Protein AF-A0A803RBH6-F1 (afdb_monomer_lite)

Foldseek 3Di:
DPPPPLQDADALVLLQVLLCVLQVDNDDPLSVVLNVLSVQARHHSVNLNVLSHDPDPPDHSVNSSVSSSVVSVVRNVVVVVVVVVVVVVVVVVVPPPDDPDDDDDDDDDDDDDDDD

Structure (mmCIF, N/CA/C/O backbone):
data_AF-A0A803RBH6-F1
#
_entry.id   AF-A0A803RBH6-F1
#
loop_
_atom_site.group_PDB
_atom_site.id
_atom_site.type_symbol
_atom_site.label_atom_id
_atom_site.label_alt_id
_atom_site.label_comp_id
_atom_site.label_asym_id
_atom_site.label_entity_id
_atom_site.label_seq_id
_atom_site.pdbx_PDB_ins_code
_atom_site.Cartn_x
_atom_site.Cartn_y
_atom_site.Cartn_z
_atom_site.occupancy
_atom_site.B_iso_or_equiv
_atom_site.auth_seq_id
_atom_site.auth_comp_id
_atom_site.auth_asym_id
_atom_site.auth_atom_id
_atom_site.pdbx_PDB_model_num
ATOM 1 N N . MET A 1 1 ? -16.414 21.694 14.243 1.00 49.19 1 MET A N 1
ATOM 2 C CA . MET A 1 1 ? -16.885 20.953 13.052 1.00 49.19 1 MET A CA 1
ATOM 3 C C . MET A 1 1 ? -15.651 20.383 12.390 1.00 49.19 1 MET A C 1
ATOM 5 O O . MET A 1 1 ? -15.089 21.018 11.505 1.00 49.19 1 MET A O 1
ATOM 9 N N . ASP A 1 2 ? -15.202 19.228 12.861 1.00 46.25 2 ASP A N 1
ATOM 10 C CA . ASP A 1 2 ? -14.101 18.497 12.246 1.00 46.25 2 ASP A CA 1
ATOM 11 C C . ASP A 1 2 ? -14.646 17.801 11.006 1.00 46.25 2 ASP A C 1
ATOM 13 O O . ASP A 1 2 ? -15.373 16.806 11.075 1.00 46.25 2 ASP A O 1
ATOM 17 N N . LYS A 1 3 ? -14.381 18.413 9.850 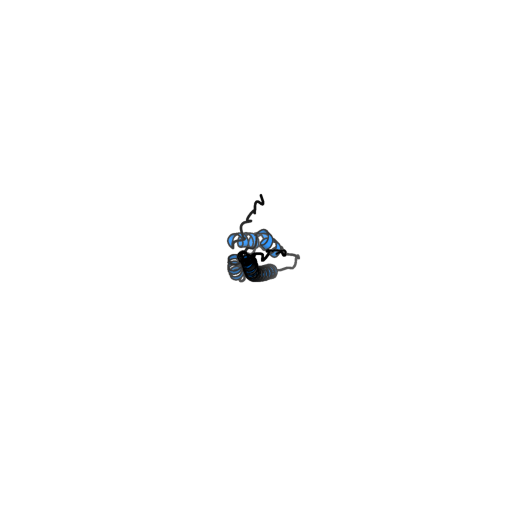1.00 51.50 3 LYS A N 1
ATOM 18 C CA . LYS A 1 3 ? -14.624 17.786 8.556 1.00 51.50 3 LYS A CA 1
ATOM 19 C C . LYS A 1 3 ? -13.577 16.690 8.417 1.00 51.50 3 LYS A C 1
ATOM 21 O O . LYS A 1 3 ? -12.473 16.958 7.959 1.00 51.50 3 LYS A O 1
ATOM 26 N N . HIS A 1 4 ? -13.916 15.488 8.865 1.00 58.09 4 HIS A N 1
ATOM 27 C CA . HIS A 1 4 ? -13.149 14.293 8.550 1.00 58.09 4 HIS A CA 1
ATOM 28 C C . HIS A 1 4 ? -13.188 14.148 7.026 1.00 58.09 4 HIS A C 1
ATOM 30 O O . HIS A 1 4 ? -14.209 13.773 6.453 1.00 58.09 4 HIS A O 1
ATOM 36 N N . ILE A 1 5 ? -12.123 14.583 6.355 1.00 52.91 5 ILE A N 1
ATOM 37 C CA . ILE A 1 5 ? -11.934 14.317 4.935 1.00 52.91 5 ILE A CA 1
ATOM 38 C C . ILE A 1 5 ? -11.462 12.869 4.882 1.00 52.91 5 ILE A C 1
ATOM 40 O O . ILE A 1 5 ? -10.291 12.593 5.130 1.00 52.91 5 ILE A O 1
ATOM 44 N N . GLU A 1 6 ? -12.383 11.943 4.618 1.00 52.16 6 GLU A N 1
ATOM 45 C CA . GLU A 1 6 ? -12.016 10.588 4.214 1.00 52.16 6 GLU A CA 1
ATOM 46 C C . GLU A 1 6 ? -11.289 10.695 2.872 1.00 52.16 6 GLU A C 1
ATOM 48 O O . GLU A 1 6 ? -11.895 10.876 1.812 1.00 52.16 6 GLU A O 1
ATOM 53 N N . LEU A 1 7 ? -9.957 10.661 2.922 1.00 59.62 7 LEU A N 1
ATOM 54 C CA . LEU A 1 7 ? -9.149 10.447 1.733 1.00 59.62 7 LEU A CA 1
ATOM 55 C C . LEU A 1 7 ? -9.496 9.060 1.196 1.00 59.62 7 LEU A C 1
ATOM 57 O O . LEU A 1 7 ? -9.454 8.076 1.931 1.00 59.62 7 LEU A O 1
ATOM 61 N N . SER A 1 8 ? -9.866 8.990 -0.081 1.00 71.12 8 SER A N 1
ATOM 62 C CA . SER A 1 8 ? -10.197 7.724 -0.728 1.00 71.12 8 SER A CA 1
ATOM 63 C C . SER A 1 8 ? -9.021 6.755 -0.607 1.00 71.12 8 SER A C 1
ATOM 65 O O . SER A 1 8 ? -7.889 7.102 -0.950 1.00 71.12 8 SER A O 1
ATOM 67 N N . TYR A 1 9 ? -9.296 5.546 -0.120 1.00 81.75 9 TYR A N 1
ATOM 68 C CA . TYR A 1 9 ? -8.286 4.507 0.046 1.00 81.75 9 TYR A CA 1
ATOM 69 C C . TYR A 1 9 ? -7.667 4.094 -1.291 1.00 81.75 9 TYR A C 1
ATOM 71 O O . TYR A 1 9 ? -8.301 4.154 -2.351 1.00 81.75 9 TYR A O 1
ATOM 79 N N . CYS A 1 10 ? -6.404 3.676 -1.243 1.00 85.12 10 CYS A N 1
ATOM 80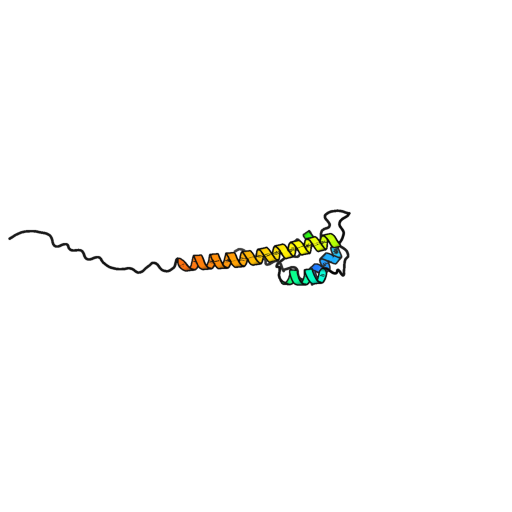 C CA . CYS A 1 10 ? -5.672 3.224 -2.412 1.00 85.12 10 CYS A CA 1
ATOM 81 C C . CYS A 1 10 ? -6.199 1.858 -2.862 1.00 85.12 10 CYS A C 1
ATOM 83 O O . CYS A 1 10 ? -5.879 0.823 -2.288 1.00 85.12 10 CYS A O 1
ATOM 85 N N . GLY A 1 11 ? -7.020 1.854 -3.910 1.00 86.56 11 GLY A N 1
ATOM 86 C CA . GLY A 1 11 ? -7.424 0.622 -4.579 1.00 86.56 11 GLY A CA 1
ATOM 87 C C . GLY A 1 11 ? -6.344 0.096 -5.528 1.00 86.56 11 GLY A C 1
ATOM 88 O O . GLY A 1 11 ? -5.451 0.828 -5.961 1.00 86.56 11 GLY A O 1
ATOM 89 N N . PHE A 1 12 ? -6.484 -1.159 -5.958 1.00 89.62 12 PHE A N 1
ATOM 90 C CA . PHE A 1 12 ? -5.550 -1.793 -6.897 1.00 89.62 12 PHE A CA 1
ATOM 91 C C . PHE A 1 12 ? -5.366 -1.016 -8.213 1.00 89.62 12 PHE A C 1
ATOM 93 O O . PHE A 1 12 ? -4.269 -0.966 -8.767 1.00 89.62 12 PHE A O 1
ATOM 100 N N . GLY A 1 13 ? -6.424 -0.359 -8.701 1.00 88.81 13 GLY A N 1
ATOM 101 C CA . GLY A 1 13 ? -6.345 0.503 -9.882 1.00 88.81 13 GLY A CA 1
ATOM 102 C C . GLY A 1 13 ? -5.416 1.706 -9.685 1.00 88.81 13 GLY A C 1
ATOM 103 O O . GLY A 1 13 ? -4.625 2.008 -10.575 1.00 88.81 13 GLY A O 1
ATOM 104 N N . ALA A 1 14 ? -5.464 2.348 -8.514 1.00 89.94 14 ALA A N 1
ATOM 105 C CA . ALA A 1 14 ? -4.572 3.457 -8.178 1.00 89.94 14 ALA A CA 1
ATOM 106 C C . ALA A 1 14 ? -3.129 2.962 -8.017 1.00 89.94 14 ALA A C 1
ATOM 108 O O . ALA A 1 14 ? -2.218 3.533 -8.610 1.00 89.94 14 ALA A O 1
ATOM 109 N N . PHE A 1 15 ? -2.934 1.841 -7.317 1.00 91.19 15 PHE A N 1
ATOM 110 C CA . PHE A 1 15 ? -1.627 1.199 -7.186 1.00 91.19 15 PHE A CA 1
ATOM 111 C C . PHE A 1 15 ? -0.983 0.886 -8.545 1.00 91.19 15 PHE A C 1
ATOM 113 O O . PHE A 1 15 ? 0.180 1.215 -8.741 1.00 91.19 15 PHE A O 1
ATOM 120 N N . LYS A 1 16 ? -1.722 0.325 -9.513 1.00 91.19 16 LYS A N 1
ATOM 121 C CA . LYS A 1 16 ? -1.188 0.056 -10.863 1.00 91.19 16 LYS A CA 1
ATOM 122 C C . LYS A 1 16 ? -0.666 1.311 -11.554 1.00 91.19 16 LYS A C 1
ATOM 124 O O . LYS A 1 16 ? 0.378 1.271 -12.198 1.00 91.19 16 LYS A O 1
ATOM 129 N N . VAL A 1 17 ? -1.398 2.417 -11.428 1.00 91.88 17 VAL A N 1
ATOM 130 C CA . VAL A 1 17 ? -0.976 3.706 -11.987 1.00 91.88 17 VAL A CA 1
ATOM 131 C C . VAL A 1 17 ? 0.300 4.182 -11.296 1.00 91.88 17 VAL A C 1
ATOM 133 O O . VAL A 1 17 ? 1.213 4.633 -11.979 1.00 91.88 17 VAL A O 1
ATOM 136 N N . LEU A 1 18 ? 0.404 4.047 -9.974 1.00 90.69 18 LEU A N 1
ATOM 137 C CA . LEU A 1 18 ? 1.611 4.412 -9.229 1.00 90.69 18 LEU A CA 1
ATOM 138 C C . LEU A 1 18 ? 2.800 3.516 -9.609 1.00 90.69 18 LEU A C 1
ATOM 140 O O . LEU A 1 18 ? 3.845 4.034 -9.979 1.00 90.69 18 LEU A O 1
ATOM 144 N N . ALA A 1 19 ? 2.636 2.194 -9.620 1.00 90.19 19 ALA A N 1
ATOM 145 C CA . ALA A 1 19 ? 3.689 1.250 -9.994 1.00 90.19 19 ALA A CA 1
ATOM 146 C C . ALA A 1 19 ? 4.253 1.538 -11.395 1.00 90.19 19 ALA A C 1
ATOM 148 O O . ALA A 1 19 ? 5.467 1.543 -11.583 1.00 90.19 19 ALA A O 1
ATOM 149 N N . LYS A 1 20 ? 3.382 1.872 -12.353 1.00 89.62 20 LYS A N 1
ATOM 150 C CA . LYS A 1 20 ? 3.807 2.298 -13.687 1.00 89.62 20 LYS A CA 1
ATOM 151 C C . LYS A 1 20 ? 4.511 3.660 -13.683 1.00 89.62 20 LYS A C 1
ATOM 153 O O . LYS A 1 20 ? 5.486 3.832 -14.393 1.00 89.62 20 LYS A O 1
ATOM 158 N N . ASN A 1 21 ? 4.042 4.634 -12.904 1.00 90.19 21 ASN A N 1
ATOM 159 C CA . ASN A 1 21 ? 4.660 5.967 -12.886 1.00 90.19 21 ASN A CA 1
ATOM 160 C C . ASN A 1 21 ? 6.021 6.002 -12.178 1.00 90.19 21 ASN A C 1
ATOM 162 O O . ASN A 1 21 ? 6.891 6.752 -12.605 1.00 90.19 21 ASN A O 1
ATOM 166 N N . TYR A 1 22 ? 6.194 5.236 -11.097 1.00 87.69 22 TYR A N 1
ATOM 167 C CA . TYR A 1 22 ? 7.413 5.269 -10.282 1.00 87.69 22 TYR A CA 1
ATOM 168 C C . TYR A 1 22 ? 8.445 4.224 -10.705 1.00 87.69 22 TYR A C 1
ATOM 170 O O . TYR A 1 22 ? 9.635 4.515 -10.685 1.00 87.69 22 TYR A O 1
ATOM 178 N N . LEU A 1 23 ? 8.000 3.025 -11.089 1.00 85.31 23 LEU A N 1
ATOM 179 C CA . LEU A 1 23 ? 8.886 1.889 -11.361 1.00 85.31 23 LEU A CA 1
ATOM 180 C C . LEU A 1 23 ? 8.836 1.423 -12.822 1.00 85.31 23 LEU A C 1
ATOM 182 O O . LEU A 1 23 ? 9.579 0.521 -13.187 1.00 85.31 23 LEU A O 1
ATOM 186 N N . ASP A 1 24 ? 7.947 1.990 -13.644 1.00 86.88 24 ASP A N 1
ATOM 187 C CA . ASP A 1 24 ? 7.669 1.539 -15.018 1.00 86.88 24 ASP A CA 1
ATOM 188 C C . ASP A 1 24 ? 7.326 0.035 -15.115 1.00 86.88 24 ASP A C 1
ATOM 190 O O . ASP A 1 24 ? 7.577 -0.638 -16.114 1.00 86.88 24 ASP A O 1
ATOM 194 N N . VAL A 1 25 ? 6.707 -0.510 -14.056 1.00 85.56 25 VAL A N 1
ATOM 195 C CA . VAL A 1 25 ? 6.290 -1.919 -13.974 1.00 85.56 25 VAL A CA 1
ATOM 196 C C . VAL A 1 25 ? 4.779 -2.048 -14.139 1.00 85.56 25 VAL A C 1
ATOM 198 O O . VAL A 1 25 ? 3.997 -1.534 -13.339 1.00 85.56 25 VAL A O 1
ATOM 201 N N . GLU A 1 26 ? 4.355 -2.819 -15.141 1.00 84.81 26 GLU A N 1
ATOM 202 C CA . GLU A 1 26 ? 2.935 -3.126 -15.379 1.00 84.81 26 GLU A CA 1
ATOM 203 C C . GLU A 1 26 ? 2.478 -4.451 -14.750 1.00 84.81 26 GLU A C 1
ATOM 205 O O . GLU A 1 26 ? 1.288 -4.639 -14.479 1.00 84.81 26 GLU A O 1
ATOM 210 N N . SER A 1 27 ? 3.408 -5.375 -14.498 1.00 84.94 27 SER A N 1
ATOM 211 C CA . SER A 1 27 ? 3.108 -6.694 -13.942 1.00 84.94 27 SER A CA 1
ATOM 212 C C . SER A 1 27 ? 4.239 -7.200 -13.060 1.00 84.94 27 SER A C 1
ATOM 214 O O . SER A 1 27 ? 5.386 -7.258 -13.497 1.00 84.94 27 SER A O 1
ATOM 216 N N . HIS A 1 28 ? 3.899 -7.639 -11.849 1.00 86.50 28 HIS A N 1
ATOM 217 C CA . HIS A 1 28 ? 4.840 -8.250 -10.919 1.00 86.50 28 HIS A CA 1
ATOM 218 C C . HIS A 1 28 ? 4.183 -9.406 -10.168 1.00 86.50 28 HIS A C 1
ATOM 220 O O . HIS A 1 28 ? 2.979 -9.382 -9.908 1.00 86.50 28 HIS A O 1
ATOM 226 N N . HIS A 1 29 ? 4.970 -10.395 -9.746 1.00 88.81 29 HIS A N 1
ATOM 227 C CA . HIS A 1 29 ? 4.460 -11.531 -8.971 1.00 88.81 29 HIS A CA 1
ATOM 228 C C . HIS A 1 29 ? 3.857 -11.105 -7.616 1.00 88.81 29 HIS A C 1
ATOM 230 O O . HIS A 1 29 ? 2.979 -11.779 -7.082 1.00 88.81 29 HIS A O 1
ATOM 236 N N . LEU A 1 30 ? 4.279 -9.950 -7.086 1.00 89.94 30 LEU A N 1
ATOM 237 C CA . LEU A 1 30 ? 3.767 -9.378 -5.835 1.00 89.94 30 LEU A CA 1
ATOM 238 C C . LEU A 1 30 ? 2.453 -8.599 -5.995 1.00 89.94 30 LEU A C 1
ATOM 240 O O . LEU A 1 30 ? 1.808 -8.325 -4.986 1.00 89.94 30 LEU A O 1
ATOM 244 N N . PHE A 1 31 ? 2.003 -8.286 -7.218 1.00 90.69 31 PHE A N 1
ATOM 245 C CA . PHE A 1 31 ? 0.780 -7.494 -7.427 1.00 90.69 31 PHE A CA 1
ATOM 246 C C . PHE A 1 31 ? -0.452 -8.170 -6.830 1.00 90.69 31 PHE A C 1
ATOM 248 O O . PHE A 1 31 ? -1.246 -7.498 -6.185 1.00 90.69 31 PHE A O 1
ATOM 255 N N . SER A 1 32 ? -0.589 -9.490 -6.982 1.00 90.25 32 SER A N 1
ATOM 256 C CA . SER A 1 32 ? -1.712 -10.230 -6.393 1.00 90.25 32 SER A CA 1
ATOM 257 C C . SER A 1 32 ? -1.694 -10.189 -4.864 1.00 90.25 32 SER A C 1
ATOM 259 O O . SER A 1 32 ? -2.746 -10.118 -4.232 1.00 90.25 32 SER A O 1
ATOM 261 N N . LYS A 1 33 ? -0.502 -10.199 -4.251 1.00 91.62 33 LYS A N 1
ATOM 262 C CA . LYS A 1 33 ? -0.369 -10.074 -2.795 1.00 91.62 33 LYS A CA 1
ATOM 263 C C . LYS A 1 33 ? -0.744 -8.662 -2.336 1.00 91.62 33 LYS A C 1
ATOM 265 O O . LYS A 1 33 ? -1.483 -8.519 -1.368 1.00 91.62 33 LYS A O 1
ATOM 270 N N . ILE A 1 34 ? -0.272 -7.642 -3.051 1.00 90.81 34 ILE A N 1
ATOM 271 C CA . ILE A 1 34 ? -0.570 -6.232 -2.776 1.00 90.81 34 ILE A CA 1
ATOM 272 C C . ILE A 1 34 ? -2.064 -5.946 -2.956 1.00 90.81 34 ILE A C 1
ATOM 274 O O . ILE A 1 34 ? -2.647 -5.284 -2.111 1.00 90.81 34 ILE A O 1
ATOM 278 N N . GLU A 1 35 ? -2.705 -6.484 -3.994 1.00 90.25 35 GLU A N 1
ATOM 279 C CA . GLU A 1 35 ? -4.150 -6.360 -4.222 1.00 90.25 35 GLU A CA 1
ATOM 280 C C . GLU A 1 35 ? -4.962 -6.909 -3.043 1.00 90.25 35 GLU A C 1
ATOM 282 O O . GLU A 1 35 ? -5.849 -6.225 -2.535 1.00 90.25 35 GLU A O 1
ATOM 287 N N . CYS A 1 36 ? -4.624 -8.113 -2.569 1.00 89.81 36 CYS A N 1
ATOM 288 C CA . CYS A 1 36 ? -5.284 -8.717 -1.413 1.00 89.81 36 CYS A CA 1
ATOM 289 C C . CYS A 1 36 ? -5.084 -7.874 -0.147 1.00 89.81 36 CYS A C 1
ATOM 291 O O . CYS A 1 36 ? -6.030 -7.641 0.599 1.00 89.81 36 CYS A O 1
ATOM 293 N N . LEU A 1 37 ? -3.861 -7.388 0.084 1.00 90.00 37 LEU A N 1
ATOM 294 C CA . LEU A 1 37 ? -3.541 -6.582 1.258 1.00 90.00 37 LEU A CA 1
ATOM 295 C C . LEU A 1 37 ? -4.223 -5.207 1.220 1.00 90.00 37 LEU A C 1
ATOM 297 O O . LEU A 1 37 ? -4.842 -4.825 2.207 1.00 90.00 37 LEU A O 1
ATOM 301 N N . LEU A 1 38 ? -4.189 -4.503 0.085 1.00 87.69 38 LEU A N 1
ATOM 302 C CA . LEU A 1 38 ? -4.875 -3.220 -0.111 1.00 87.69 38 LEU A CA 1
ATOM 303 C C . LEU A 1 38 ? -6.395 -3.337 0.050 1.00 87.69 38 LEU A C 1
ATOM 305 O O . LEU A 1 38 ? -7.032 -2.373 0.454 1.00 87.69 38 LEU A O 1
ATOM 309 N N . GLY A 1 39 ? -6.981 -4.504 -0.234 1.00 82.81 39 GLY A N 1
ATOM 310 C CA . GLY A 1 39 ? -8.399 -4.761 0.027 1.00 82.81 39 GLY A CA 1
ATOM 311 C C . GLY A 1 39 ? -8.754 -4.843 1.516 1.00 82.81 39 GLY A C 1
ATOM 312 O O . GLY A 1 39 ? -9.901 -4.610 1.886 1.00 82.81 39 GLY A O 1
ATOM 313 N N . GLU A 1 40 ? -7.784 -5.160 2.373 1.00 83.31 40 GLU A N 1
ATOM 314 C CA . GLU A 1 40 ? -7.976 -5.320 3.820 1.00 83.31 40 GLU A CA 1
ATOM 315 C C . GLU A 1 40 ? -7.426 -4.134 4.630 1.00 83.31 40 GLU A C 1
ATOM 317 O O . GLU A 1 40 ? -7.781 -3.943 5.796 1.00 83.31 40 GLU A O 1
ATOM 322 N N . THR A 1 41 ? -6.550 -3.327 4.031 1.00 81.88 41 THR A N 1
ATOM 323 C CA . THR A 1 41 ? -5.901 -2.183 4.677 1.00 81.88 41 THR A CA 1
ATOM 324 C C . THR A 1 41 ? -6.390 -0.860 4.115 1.00 81.88 41 THR A C 1
ATOM 326 O O . THR A 1 41 ? -6.521 -0.685 2.911 1.00 81.88 41 THR A O 1
ATOM 329 N N . GLU A 1 42 ? -6.550 0.125 4.990 1.00 81.56 42 GLU A N 1
ATOM 330 C CA . GLU A 1 42 ? -6.920 1.490 4.613 1.00 81.56 42 GLU A CA 1
ATOM 331 C C . GLU A 1 42 ? -5.665 2.347 4.421 1.00 81.56 42 GLU A C 1
ATOM 333 O O . GLU A 1 42 ? -5.348 3.200 5.244 1.00 81.56 42 GLU A O 1
ATOM 338 N N . MET A 1 43 ? -4.910 2.081 3.355 1.00 83.81 43 MET A N 1
ATOM 339 C CA . MET A 1 43 ? -3.703 2.844 3.025 1.00 83.81 43 MET A CA 1
ATOM 340 C C . MET A 1 43 ? -4.032 3.940 2.007 1.00 83.81 43 MET A C 1
ATOM 342 O O . MET A 1 43 ? -4.798 3.697 1.070 1.00 83.81 43 MET A O 1
ATOM 346 N N . THR A 1 44 ? -3.486 5.150 2.163 1.00 88.12 44 THR A N 1
ATOM 347 C CA . THR A 1 44 ? -3.757 6.230 1.203 1.00 88.12 44 THR A CA 1
ATOM 348 C C . THR A 1 44 ? -2.868 6.103 -0.037 1.00 88.12 44 THR A C 1
ATOM 350 O O . THR A 1 44 ? -1.784 5.521 0.027 1.00 88.12 44 THR A O 1
ATOM 353 N N . PRO A 1 45 ? -3.281 6.652 -1.194 1.00 87.38 45 PRO A N 1
ATOM 354 C CA . PRO A 1 45 ? -2.431 6.671 -2.382 1.00 87.38 45 PRO A CA 1
ATOM 355 C C . PRO A 1 45 ? -1.078 7.358 -2.154 1.00 87.38 45 PRO A C 1
ATOM 357 O O . PRO A 1 45 ? -0.106 6.984 -2.800 1.00 87.38 45 PRO A O 1
ATOM 360 N N . ALA A 1 46 ? -1.008 8.331 -1.236 1.00 87.88 46 ALA A N 1
ATOM 361 C CA . ALA A 1 46 ? 0.233 9.010 -0.877 1.00 87.88 46 ALA A CA 1
ATOM 362 C C . ALA A 1 46 ? 1.180 8.085 -0.101 1.00 87.88 46 ALA A C 1
ATOM 364 O O . ALA A 1 46 ? 2.346 7.986 -0.468 1.00 87.88 46 ALA A O 1
ATOM 365 N N . ASP A 1 47 ? 0.667 7.347 0.889 1.00 87.12 47 ASP A N 1
ATOM 366 C CA . ASP A 1 47 ? 1.454 6.347 1.627 1.00 87.12 47 ASP A CA 1
ATOM 367 C C . ASP A 1 47 ? 1.983 5.255 0.684 1.00 87.12 47 ASP A C 1
ATOM 369 O O . ASP A 1 47 ? 3.146 4.860 0.752 1.00 87.12 47 ASP A O 1
ATOM 373 N N . VAL A 1 48 ? 1.142 4.773 -0.239 1.00 88.88 48 VAL A N 1
ATOM 374 C CA . VAL A 1 48 ? 1.559 3.774 -1.236 1.00 88.88 48 VAL A CA 1
ATOM 375 C C . VAL A 1 48 ? 2.630 4.344 -2.167 1.00 88.88 48 VAL A C 1
ATOM 377 O O . VAL A 1 48 ? 3.592 3.647 -2.476 1.00 88.88 48 VAL A O 1
ATOM 380 N N . ALA A 1 49 ? 2.486 5.599 -2.603 1.00 89.25 49 ALA A N 1
ATOM 381 C CA . ALA A 1 49 ? 3.479 6.267 -3.438 1.00 89.25 49 ALA A CA 1
ATOM 382 C C . ALA A 1 49 ? 4.817 6.444 -2.709 1.00 89.25 49 ALA A C 1
ATOM 384 O O . ALA A 1 49 ? 5.850 6.194 -3.314 1.00 89.25 49 ALA A O 1
ATOM 385 N N . GLU A 1 50 ? 4.808 6.808 -1.425 1.00 88.44 50 GLU A N 1
ATOM 386 C CA . GLU A 1 50 ? 6.023 6.937 -0.607 1.00 88.44 50 GLU A CA 1
ATOM 387 C C . GLU A 1 50 ? 6.796 5.614 -0.527 1.00 88.44 50 GLU A C 1
ATOM 389 O O . GLU A 1 50 ? 8.008 5.597 -0.701 1.00 88.44 50 GLU A O 1
ATOM 394 N N . ASN A 1 51 ? 6.097 4.485 -0.374 1.00 87.62 51 ASN A N 1
ATOM 395 C CA . ASN A 1 51 ? 6.727 3.157 -0.369 1.00 87.62 51 ASN A CA 1
ATOM 396 C C . ASN A 1 51 ? 7.242 2.715 -1.752 1.00 87.62 51 ASN A C 1
ATOM 398 O O . ASN A 1 51 ? 8.083 1.823 -1.837 1.00 87.62 51 ASN A O 1
ATOM 402 N N . LEU A 1 52 ? 6.710 3.300 -2.830 1.00 84.88 52 LEU A N 1
ATOM 403 C CA . LEU A 1 52 ? 7.131 3.050 -4.212 1.00 84.88 52 LEU A CA 1
ATOM 404 C C . LEU A 1 52 ? 8.201 4.036 -4.697 1.00 84.88 52 LEU A C 1
ATOM 406 O O . LEU A 1 52 ? 8.754 3.832 -5.777 1.00 84.88 52 LEU A O 1
ATOM 410 N N . MET A 1 53 ? 8.470 5.108 -3.948 1.00 83.56 53 MET A N 1
ATOM 411 C CA . MET A 1 53 ? 9.558 6.021 -4.259 1.00 83.56 53 MET A 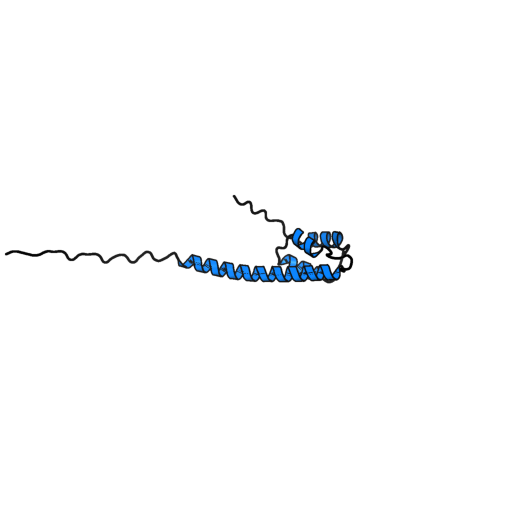CA 1
ATOM 412 C C . MET A 1 53 ? 10.879 5.309 -4.000 1.00 83.56 53 MET A C 1
ATOM 414 O O . MET A 1 53 ? 11.174 4.880 -2.888 1.00 83.56 53 MET A O 1
ATOM 418 N N . VAL A 1 54 ? 11.668 5.203 -5.061 1.00 68.00 54 VAL A N 1
ATOM 419 C CA . VAL A 1 54 ? 13.011 4.642 -5.019 1.00 68.00 54 VAL A CA 1
ATOM 420 C C . VAL A 1 54 ? 13.877 5.549 -4.131 1.00 68.00 54 VAL A C 1
ATOM 422 O O . VAL A 1 54 ? 14.061 6.727 -4.444 1.00 68.00 54 VAL A O 1
ATOM 425 N N . ASN A 1 55 ? 14.382 5.039 -3.007 1.00 64.31 55 ASN A N 1
ATOM 426 C CA . ASN A 1 55 ? 15.213 5.794 -2.062 1.00 64.31 55 ASN A CA 1
ATOM 427 C C . ASN A 1 55 ? 16.671 5.899 -2.527 1.00 64.31 55 ASN A C 1
ATOM 429 O O . ASN A 1 55 ? 17.454 6.640 -1.929 1.00 64.31 55 ASN A O 1
ATOM 433 N N . SER A 1 56 ? 17.079 5.157 -3.558 1.00 61.00 56 SER A N 1
ATOM 434 C CA . SER A 1 56 ? 18.439 5.188 -4.105 1.00 61.00 56 SER A CA 1
ATOM 435 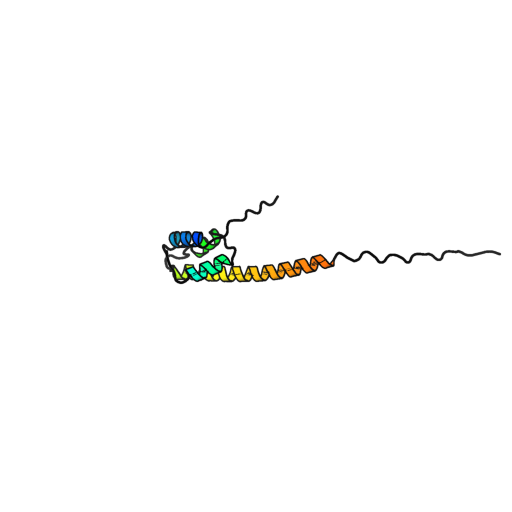C C . SER A 1 56 ? 18.473 4.792 -5.578 1.00 61.00 56 SER A C 1
ATOM 437 O O . SER A 1 56 ? 17.693 3.965 -6.019 1.00 61.00 56 SER A O 1
ATOM 439 N N . GLU A 1 57 ? 19.422 5.332 -6.346 1.00 61.50 57 GLU A N 1
ATOM 440 C CA . GLU A 1 57 ? 19.575 5.052 -7.789 1.00 61.50 57 GLU A CA 1
ATOM 441 C C . GLU A 1 57 ? 19.830 3.560 -8.115 1.00 61.50 57 GLU A C 1
ATOM 443 O O . GLU A 1 57 ? 19.780 3.172 -9.280 1.00 61.50 57 GLU A O 1
ATOM 448 N N . GLU A 1 58 ? 20.085 2.732 -7.095 1.00 62.41 58 GLU A N 1
ATOM 449 C CA . GLU A 1 58 ? 20.373 1.295 -7.190 1.00 62.41 58 GLU A CA 1
ATOM 450 C C . GLU A 1 58 ? 19.244 0.386 -6.665 1.00 62.41 58 GLU A C 1
ATOM 452 O O . GLU A 1 58 ? 19.370 -0.832 -6.764 1.00 62.41 58 GLU A O 1
ATOM 457 N N . GLU A 1 59 ? 18.160 0.927 -6.092 1.00 65.94 59 GLU A N 1
ATOM 458 C CA . GLU A 1 59 ? 17.054 0.091 -5.599 1.00 65.94 59 GLU A CA 1
ATOM 459 C C . GLU A 1 59 ? 16.213 -0.441 -6.769 1.00 65.94 59 GLU A C 1
ATOM 461 O O . GLU A 1 59 ? 15.630 0.312 -7.555 1.00 65.94 59 GLU A O 1
ATOM 466 N N . ASP A 1 60 ? 16.115 -1.767 -6.858 1.00 76.88 60 ASP A N 1
ATOM 467 C CA . ASP A 1 60 ? 15.304 -2.451 -7.860 1.00 76.88 60 ASP A CA 1
ATOM 468 C C . ASP A 1 60 ? 13.801 -2.319 -7.563 1.00 76.88 60 ASP A C 1
ATOM 470 O O . ASP A 1 60 ? 13.351 -2.245 -6.412 1.00 76.88 60 ASP A O 1
ATOM 474 N N . SER A 1 61 ? 12.976 -2.414 -8.612 1.00 81.38 61 SER A N 1
ATOM 475 C CA . SER A 1 61 ? 11.511 -2.442 -8.478 1.00 81.38 61 SER A CA 1
ATOM 476 C C . SER A 1 61 ? 11.020 -3.554 -7.538 1.00 81.38 61 SER A C 1
ATOM 478 O O . SER A 1 61 ? 9.984 -3.408 -6.889 1.00 81.38 61 SER A O 1
ATOM 480 N N . ASP A 1 62 ? 11.772 -4.652 -7.434 1.00 84.69 62 ASP A N 1
ATOM 481 C CA . ASP A 1 62 ? 11.523 -5.750 -6.498 1.00 84.69 62 ASP A CA 1
ATOM 482 C C . ASP A 1 62 ? 11.632 -5.315 -5.025 1.00 84.69 62 ASP A C 1
ATOM 484 O O . ASP A 1 62 ? 10.824 -5.749 -4.200 1.00 84.69 62 ASP A O 1
ATOM 488 N N . GLU A 1 63 ? 12.602 -4.465 -4.671 1.00 86.19 63 GLU A N 1
ATOM 489 C CA . GLU A 1 63 ? 12.778 -3.975 -3.296 1.00 86.19 63 GLU A CA 1
ATOM 490 C C . GLU A 1 63 ? 11.661 -3.011 -2.901 1.00 86.19 63 GLU A C 1
ATOM 492 O O . GLU A 1 63 ? 11.042 -3.200 -1.851 1.00 86.19 63 GLU A O 1
ATOM 497 N N . CYS A 1 64 ? 11.290 -2.085 -3.789 1.00 87.12 64 CYS A N 1
ATOM 498 C CA . CYS A 1 64 ? 10.144 -1.193 -3.577 1.00 87.12 64 CYS A CA 1
ATOM 499 C C . CYS A 1 64 ? 8.843 -1.987 -3.342 1.00 87.12 64 CYS A C 1
ATOM 501 O O . CYS A 1 64 ? 8.062 -1.698 -2.432 1.00 87.12 64 CYS A O 1
ATOM 503 N N . MET A 1 65 ? 8.622 -3.054 -4.117 1.00 88.81 65 MET A N 1
ATOM 504 C CA . MET A 1 65 ? 7.448 -3.919 -3.961 1.00 88.81 65 MET A CA 1
ATOM 505 C C . MET A 1 65 ? 7.461 -4.697 -2.639 1.00 88.81 65 MET A C 1
ATOM 507 O O . MET A 1 65 ? 6.410 -4.863 -2.016 1.00 88.81 65 MET A O 1
ATOM 511 N N . LYS A 1 66 ? 8.628 -5.173 -2.188 1.00 89.56 66 LYS A N 1
ATOM 512 C CA . LYS A 1 66 ? 8.772 -5.842 -0.883 1.00 89.56 66 LYS A CA 1
ATOM 513 C C . LYS A 1 66 ? 8.512 -4.879 0.273 1.00 89.56 66 LYS A C 1
ATOM 515 O O . LYS A 1 66 ? 7.777 -5.247 1.189 1.00 89.56 66 LYS A O 1
ATOM 520 N N . ASN A 1 67 ? 9.042 -3.659 0.195 1.00 88.94 67 ASN A N 1
ATOM 521 C CA . ASN A 1 67 ? 8.818 -2.611 1.194 1.00 88.94 67 ASN A CA 1
ATOM 522 C C . ASN A 1 67 ? 7.326 -2.293 1.331 1.00 88.94 67 ASN A C 1
ATOM 524 O O . ASN A 1 67 ? 6.788 -2.329 2.439 1.00 88.94 67 ASN A O 1
ATOM 528 N N . LEU A 1 68 ? 6.625 -2.115 0.206 1.00 90.50 68 LEU A N 1
ATOM 529 C CA . LEU A 1 68 ? 5.178 -1.898 0.211 1.00 90.50 68 LEU A CA 1
ATOM 530 C C . LEU A 1 68 ? 4.413 -3.069 0.853 1.00 90.50 68 LEU A C 1
ATOM 532 O O . LEU A 1 68 ? 3.505 -2.849 1.653 1.00 90.50 68 LEU A O 1
ATOM 536 N N . VAL A 1 69 ? 4.777 -4.318 0.546 1.00 91.69 69 VAL A N 1
ATOM 537 C CA . VAL A 1 69 ? 4.148 -5.500 1.164 1.00 91.69 69 VAL A CA 1
ATOM 538 C C . VAL A 1 69 ? 4.353 -5.514 2.680 1.00 91.69 69 VAL A C 1
ATOM 540 O O . VAL A 1 69 ? 3.406 -5.792 3.416 1.00 91.69 69 VAL A O 1
ATOM 543 N N . GLU A 1 70 ? 5.556 -5.201 3.162 1.00 90.62 70 GLU A N 1
ATOM 544 C CA . GLU A 1 70 ? 5.838 -5.149 4.598 1.00 90.62 70 GLU A CA 1
ATOM 545 C C . GLU A 1 70 ? 5.036 -4.037 5.293 1.00 90.62 70 GLU A C 1
ATOM 547 O O . GLU A 1 70 ? 4.465 -4.258 6.367 1.00 90.62 70 GLU A O 1
ATOM 552 N N . ALA A 1 71 ? 4.942 -2.860 4.670 1.00 89.69 71 ALA A N 1
ATOM 553 C CA . ALA A 1 71 ? 4.159 -1.742 5.183 1.00 89.69 71 ALA A CA 1
ATOM 554 C C . ALA A 1 71 ? 2.664 -2.092 5.283 1.00 89.69 71 ALA A C 1
ATOM 556 O O . ALA A 1 71 ? 2.031 -1.835 6.310 1.00 89.69 71 ALA A O 1
ATOM 557 N N . LEU A 1 72 ? 2.117 -2.767 4.270 1.00 90.19 72 LEU A N 1
ATOM 558 C CA . LEU A 1 72 ? 0.733 -3.242 4.269 1.00 90.19 72 LEU A CA 1
ATOM 559 C C . LEU A 1 72 ? 0.482 -4.312 5.345 1.00 90.19 72 LEU A C 1
ATOM 561 O O . LEU A 1 72 ? -0.514 -4.253 6.068 1.00 90.19 72 LEU A O 1
ATOM 565 N N . GLU A 1 73 ? 1.393 -5.273 5.521 1.00 89.69 73 GLU A N 1
ATOM 566 C CA . GLU A 1 73 ? 1.275 -6.276 6.589 1.00 89.69 73 GLU A CA 1
ATOM 567 C C . GLU A 1 73 ? 1.326 -5.643 7.989 1.00 89.69 73 GLU A C 1
ATOM 569 O O . GLU A 1 73 ? 0.608 -6.078 8.898 1.00 89.69 73 GLU A O 1
ATOM 574 N N . LYS A 1 74 ? 2.144 -4.599 8.174 1.00 87.06 74 LYS A N 1
ATOM 575 C CA . LYS A 1 74 ? 2.186 -3.807 9.412 1.00 87.06 74 LYS A CA 1
ATOM 576 C C . LYS A 1 74 ? 0.874 -3.055 9.634 1.00 87.06 74 LYS A C 1
ATOM 578 O O . LYS A 1 74 ? 0.306 -3.171 10.720 1.00 87.06 74 LYS A O 1
ATOM 583 N N . ALA A 1 75 ? 0.357 -2.366 8.616 1.00 84.25 75 ALA A N 1
ATOM 584 C CA . ALA A 1 75 ? -0.910 -1.637 8.692 1.00 84.25 75 ALA A CA 1
ATOM 585 C C . ALA A 1 75 ? -2.080 -2.561 9.073 1.00 84.25 75 ALA A C 1
ATOM 587 O O . ALA A 1 75 ? -2.867 -2.239 9.965 1.00 84.25 75 ALA A O 1
ATOM 588 N N . LYS A 1 76 ? -2.140 -3.763 8.485 1.00 84.00 76 LYS A N 1
ATOM 589 C CA . LYS A 1 76 ? -3.139 -4.785 8.832 1.00 84.00 76 LYS A CA 1
ATOM 590 C C . LYS A 1 76 ? -3.069 -5.197 10.308 1.00 84.00 76 LYS A C 1
ATOM 592 O O . LYS A 1 76 ? -4.099 -5.323 10.967 1.00 84.00 76 LYS A O 1
ATOM 597 N N . LYS A 1 77 ? -1.863 -5.404 10.849 1.00 80.31 77 LYS A N 1
ATOM 598 C CA . LYS A 1 77 ? -1.674 -5.788 12.262 1.00 80.31 77 LYS A CA 1
ATOM 599 C C . LYS A 1 77 ? -2.053 -4.674 13.235 1.00 80.31 77 LYS A C 1
ATOM 601 O O . LYS A 1 77 ? -2.537 -4.984 14.319 1.00 80.31 77 LYS A O 1
ATOM 606 N N . ILE A 1 78 ? -1.809 -3.414 12.877 1.00 76.00 78 ILE A N 1
ATOM 607 C CA . ILE A 1 78 ? -2.163 -2.262 13.719 1.00 76.00 78 ILE A CA 1
ATOM 608 C C . ILE A 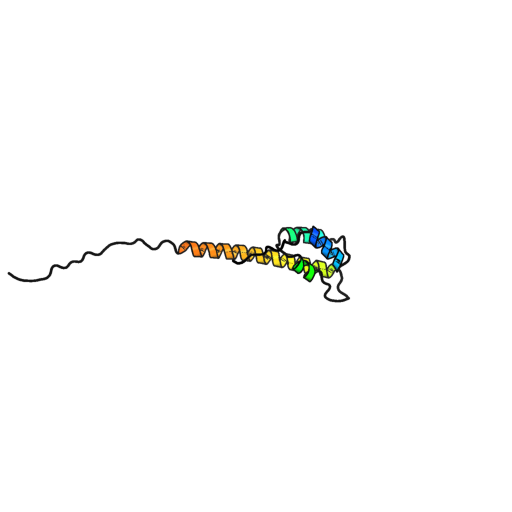1 78 ? -3.683 -2.161 13.842 1.00 76.00 78 ILE A C 1
ATOM 610 O O . ILE A 1 78 ? -4.191 -2.147 14.958 1.00 76.00 78 ILE A O 1
ATOM 614 N N . LYS A 1 79 ? -4.405 -2.240 12.719 1.00 71.06 79 LYS A N 1
ATOM 615 C CA . LYS A 1 79 ? -5.873 -2.232 12.713 1.00 71.06 79 LYS A CA 1
ATOM 616 C C . LYS A 1 79 ? -6.496 -3.315 13.586 1.00 71.06 79 LYS A C 1
ATOM 618 O O . LYS A 1 79 ? -7.395 -3.028 14.366 1.00 71.06 79 LYS A O 1
ATOM 623 N N . ALA A 1 80 ? -5.988 -4.545 13.490 1.00 68.25 80 ALA A N 1
ATOM 624 C CA . ALA A 1 80 ? -6.489 -5.651 14.304 1.00 68.25 80 ALA A CA 1
ATOM 625 C C . ALA A 1 80 ? -6.317 -5.397 15.814 1.00 68.25 80 ALA A C 1
ATOM 627 O O . ALA A 1 80 ? -7.170 -5.792 16.602 1.00 68.25 80 ALA A O 1
ATOM 628 N N . LYS A 1 81 ? -5.234 -4.719 16.218 1.00 66.50 81 LYS A N 1
ATOM 629 C CA . LYS A 1 81 ? -4.997 -4.353 17.621 1.00 66.50 81 LYS A CA 1
ATOM 630 C C . LYS A 1 81 ? -5.845 -3.164 18.071 1.00 66.50 81 LYS A C 1
ATOM 632 O O . LYS A 1 81 ? -6.368 -3.193 19.179 1.00 66.50 81 LYS A O 1
ATOM 637 N N . GLU A 1 82 ? -6.004 -2.145 17.226 1.00 64.62 82 GLU A N 1
ATOM 638 C CA . GLU A 1 82 ? -6.838 -0.977 17.540 1.00 64.62 82 GLU A CA 1
ATOM 639 C C . GLU A 1 82 ? -8.322 -1.335 17.678 1.00 64.62 82 GLU A C 1
ATOM 641 O O . GLU A 1 82 ? -9.008 -0.767 18.528 1.00 64.62 82 GLU A O 1
ATOM 646 N N . GLU A 1 83 ? -8.840 -2.277 16.882 1.00 61.19 83 GLU A N 1
ATOM 647 C CA . GLU A 1 83 ? -10.224 -2.744 17.032 1.00 61.19 83 GLU A CA 1
ATOM 648 C C . GLU A 1 83 ? -10.449 -3.490 18.353 1.00 61.19 83 GLU A C 1
ATOM 650 O O . GLU A 1 83 ? -11.472 -3.275 19.008 1.00 61.19 83 GLU A O 1
ATOM 655 N N . GLU A 1 84 ? -9.490 -4.319 18.776 1.00 61.16 84 GLU A N 1
ATOM 656 C CA . GLU A 1 84 ? -9.546 -5.023 20.062 1.00 61.16 84 GLU A CA 1
ATOM 657 C C . GLU A 1 84 ? -9.516 -4.030 21.237 1.00 61.16 84 GLU A C 1
ATOM 659 O O . GLU A 1 84 ? -10.345 -4.112 22.147 1.00 61.16 84 GLU A O 1
ATOM 664 N N . GLU A 1 85 ? -8.629 -3.032 21.186 1.00 61.75 85 GLU A N 1
ATOM 665 C CA . GLU A 1 85 ? -8.514 -2.003 22.224 1.00 61.75 85 GLU A CA 1
ATOM 666 C C . GLU A 1 85 ? -9.763 -1.104 22.296 1.00 61.75 85 GLU A C 1
ATOM 668 O O . GLU A 1 85 ? -10.284 -0.858 23.388 1.00 61.75 85 GLU A O 1
ATOM 673 N N . LYS A 1 86 ? -10.334 -0.700 21.148 1.00 59.97 86 LYS A N 1
ATOM 674 C CA . LYS A 1 86 ? -11.592 0.071 21.105 1.00 59.97 86 LYS A CA 1
ATOM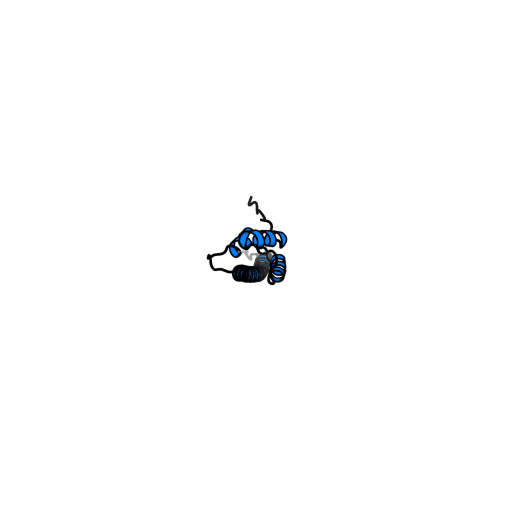 675 C C . LYS A 1 86 ? -12.794 -0.695 21.655 1.00 59.97 86 LYS A C 1
ATOM 677 O O . LYS A 1 86 ? -13.699 -0.065 22.210 1.00 59.97 86 LYS A O 1
ATOM 682 N N . LEU A 1 87 ? -12.857 -2.019 21.488 1.00 60.84 87 LEU A N 1
ATOM 683 C CA . LEU A 1 87 ? -13.926 -2.825 22.089 1.00 60.84 87 LEU A CA 1
ATOM 684 C C . LEU A 1 87 ? -13.803 -2.861 23.618 1.00 60.84 87 LEU A C 1
ATOM 686 O O . LEU A 1 87 ? -14.800 -2.667 24.314 1.00 60.84 87 LEU A O 1
ATOM 690 N N . LEU A 1 88 ? -12.584 -3.037 24.131 1.00 59.59 88 LEU A N 1
ATOM 691 C CA . LEU A 1 88 ? -12.291 -3.049 25.567 1.00 59.59 88 LEU A CA 1
ATOM 692 C C . LEU A 1 88 ? -12.569 -1.699 26.246 1.00 59.59 88 LEU A C 1
ATOM 694 O O . LEU A 1 88 ? -13.003 -1.668 27.400 1.00 59.59 88 LEU A O 1
ATOM 698 N N . GLU A 1 89 ? -12.344 -0.581 25.556 1.00 59.28 89 GLU A N 1
ATOM 699 C CA . GLU A 1 89 ? -12.620 0.754 26.097 1.00 59.28 89 GLU A CA 1
ATOM 700 C C . GLU A 1 89 ? -14.127 1.063 26.140 1.00 59.28 89 GLU A C 1
ATOM 702 O O . GLU A 1 89 ? -14.633 1.534 27.162 1.00 59.28 89 GLU A O 1
ATOM 707 N N . LYS A 1 90 ? -14.883 0.674 25.101 1.00 56.47 90 LYS A N 1
ATOM 708 C CA . LYS A 1 90 ? -16.355 0.788 25.092 1.00 56.47 90 LYS A CA 1
ATOM 709 C C . LYS A 1 90 ? -17.032 -0.050 26.179 1.00 56.47 90 LYS A C 1
ATOM 711 O O . LYS A 1 90 ? -18.058 0.369 26.714 1.00 56.47 90 LYS A O 1
ATOM 716 N N . GLU A 1 91 ? -16.479 -1.211 26.530 1.00 55.12 91 GLU A N 1
ATOM 717 C CA . GLU A 1 91 ? -17.020 -2.049 27.610 1.00 55.12 91 GLU A CA 1
ATOM 718 C C . GLU A 1 91 ? -16.799 -1.417 28.999 1.00 55.12 91 GLU A C 1
ATOM 720 O O . GLU A 1 91 ? -17.657 -1.527 29.878 1.00 55.12 91 GLU A O 1
ATOM 725 N N . LYS A 1 92 ? -15.701 -0.671 29.193 1.00 53.72 92 LYS A N 1
ATOM 726 C CA . LYS A 1 92 ? -15.417 0.035 30.455 1.00 53.72 92 LYS A CA 1
ATOM 727 C C . LYS A 1 92 ? -16.305 1.261 30.676 1.00 53.72 92 LYS A C 1
ATOM 729 O O . LYS A 1 92 ? -16.696 1.509 31.817 1.00 53.72 92 LYS A O 1
ATOM 734 N N . GLU A 1 93 ? -16.672 1.997 29.626 1.00 52.56 93 GLU A N 1
ATOM 735 C CA . GLU A 1 93 ? -17.586 3.147 29.753 1.00 52.56 93 GLU A CA 1
ATOM 736 C C . GLU A 1 93 ? -19.043 2.735 30.046 1.00 52.56 93 GLU A C 1
ATOM 738 O O . GLU A 1 93 ? -19.785 3.491 30.675 1.00 52.56 93 GLU A O 1
ATOM 743 N N . GLY A 1 94 ? -19.452 1.512 29.689 1.00 47.06 94 GLY A N 1
ATOM 744 C CA . GLY A 1 94 ? -20.808 1.005 29.939 1.00 47.06 94 GLY A CA 1
ATOM 745 C C . GLY A 1 94 ? -21.143 0.674 31.403 1.00 47.06 94 GLY A C 1
ATOM 746 O O . GLY A 1 94 ? -22.320 0.562 31.745 1.00 47.06 94 GLY A O 1
ATOM 747 N N . ILE A 1 95 ? -20.153 0.532 32.294 1.00 53.22 95 ILE A N 1
ATOM 748 C CA . ILE A 1 95 ? -20.363 0.027 33.671 1.00 53.22 95 ILE A CA 1
ATOM 749 C C . ILE A 1 95 ? -20.555 1.157 34.714 1.00 53.22 95 ILE A C 1
ATOM 751 O O . ILE A 1 95 ? -20.975 0.894 35.842 1.00 53.22 95 ILE A O 1
ATOM 755 N N . LEU A 1 96 ? -20.347 2.437 34.373 1.00 47.66 96 LEU A N 1
ATOM 756 C CA . LEU A 1 96 ? -20.493 3.554 35.333 1.00 47.66 96 LEU A CA 1
ATOM 757 C C . LEU A 1 96 ? -21.944 4.077 35.494 1.00 47.66 96 LEU A C 1
ATOM 759 O O . LEU A 1 96 ? -22.186 5.018 36.245 1.00 47.66 96 LEU A O 1
ATOM 763 N N . GLY A 1 97 ? -22.930 3.462 34.834 1.00 46.84 97 GLY A N 1
ATOM 764 C CA . GLY A 1 97 ? -24.299 3.987 34.729 1.00 46.84 97 GLY A CA 1
ATOM 765 C C . GLY A 1 97 ? -25.347 3.520 35.750 1.00 46.84 97 GLY A C 1
ATOM 766 O O . GLY A 1 97 ? -26.500 3.911 35.602 1.00 46.84 97 GLY A O 1
ATOM 767 N N . THR A 1 98 ? -25.033 2.699 36.763 1.00 48.03 98 THR A N 1
ATOM 768 C CA . THR A 1 98 ? -26.048 2.278 37.761 1.00 48.03 98 THR A CA 1
ATOM 769 C C . THR A 1 98 ? -25.489 2.154 39.183 1.00 48.03 98 THR A C 1
ATOM 771 O O . THR A 1 98 ? -25.228 1.052 39.668 1.00 48.03 98 THR A O 1
ATOM 774 N N . LYS A 1 99 ? -25.334 3.276 39.893 1.00 49.81 99 LYS A N 1
ATOM 775 C CA . LYS A 1 99 ? -25.242 3.291 41.368 1.00 49.81 99 LYS A CA 1
ATOM 776 C C . LYS A 1 99 ? -26.065 4.427 41.985 1.00 49.81 99 LYS A C 1
ATOM 778 O O . LYS A 1 99 ? -25.605 5.086 42.901 1.00 49.81 99 LYS A O 1
ATOM 783 N N . ASP A 1 100 ? -27.301 4.615 41.531 1.00 51.19 100 ASP A N 1
ATOM 784 C CA . ASP A 1 100 ? -28.278 5.453 42.234 1.00 51.19 100 ASP A CA 1
ATOM 785 C C . ASP A 1 100 ? -29.580 4.676 42.433 1.00 51.19 100 ASP A C 1
ATOM 787 O O . ASP A 1 100 ? -30.461 4.696 41.581 1.00 51.19 100 ASP A O 1
ATOM 791 N N . ALA A 1 101 ? -29.659 3.937 43.547 1.00 55.09 101 ALA A N 1
ATOM 792 C CA . ALA A 1 101 ? -30.892 3.644 44.290 1.00 55.09 101 ALA A CA 1
ATOM 793 C C . ALA A 1 101 ? -30.611 2.706 45.484 1.00 55.09 101 ALA A C 1
ATOM 795 O O . ALA A 1 101 ? -30.930 1.522 45.448 1.00 55.09 101 ALA A O 1
ATOM 796 N N . VAL A 1 102 ? -30.083 3.238 46.590 1.00 55.41 102 VAL A N 1
ATOM 797 C CA . VAL A 1 102 ? -30.434 2.724 47.929 1.00 55.41 102 VAL A CA 1
ATOM 798 C C . VAL A 1 102 ? -30.887 3.920 48.751 1.00 55.41 102 VAL A C 1
ATOM 800 O O . VAL A 1 102 ? -30.101 4.620 49.382 1.00 55.41 102 VAL A O 1
ATOM 803 N N . LYS A 1 103 ? -32.189 4.192 48.664 1.00 56.19 103 LYS A N 1
ATOM 804 C CA . LYS A 1 103 ? -32.888 5.159 49.504 1.00 56.19 103 LYS A CA 1
ATOM 805 C C . LYS A 1 103 ? -33.408 4.448 50.757 1.00 56.19 103 LYS A C 1
ATOM 807 O O . LYS A 1 103 ? -33.925 3.339 50.663 1.00 56.19 103 LYS A O 1
ATOM 812 N N . CYS A 1 104 ? -33.364 5.192 51.862 1.00 43.84 104 CYS A N 1
ATOM 813 C CA . CYS A 1 104 ? -34.099 5.028 53.120 1.00 43.84 104 CYS A CA 1
ATOM 814 C C . CYS A 1 104 ? -33.500 4.074 54.169 1.00 43.84 104 CYS A C 1
ATOM 816 O O . CYS A 1 104 ? -33.828 2.896 54.209 1.00 43.84 104 CYS A O 1
ATOM 818 N N . ASN A 1 105 ? -32.825 4.649 55.170 1.00 46.28 105 ASN A N 1
ATOM 819 C CA . ASN A 1 105 ? -33.461 4.685 56.488 1.00 46.28 105 ASN A CA 1
ATOM 820 C C . ASN A 1 105 ? -33.065 5.957 57.252 1.00 46.28 105 ASN A C 1
ATOM 822 O O . ASN A 1 105 ? -31.914 6.140 57.635 1.00 46.28 105 ASN A O 1
ATOM 826 N N . GLY A 1 106 ? -34.038 6.844 57.438 1.00 46.12 106 GLY A N 1
ATOM 827 C CA . GLY A 1 106 ? -33.925 8.058 58.231 1.00 46.12 106 GLY A CA 1
ATOM 828 C C . GLY A 1 106 ? -35.268 8.324 58.896 1.00 46.12 106 GLY A C 1
ATOM 829 O O . GLY A 1 106 ? -36.169 8.848 58.254 1.00 46.12 106 GLY A O 1
ATOM 830 N N . LEU A 1 107 ? -35.381 7.905 60.153 1.00 49.84 107 LEU A N 1
ATOM 831 C CA . LEU A 1 107 ? -36.348 8.318 61.178 1.00 49.84 107 LEU A CA 1
ATOM 832 C C . LEU A 1 107 ? -35.642 7.958 62.496 1.00 49.84 107 LEU A C 1
ATOM 834 O O . LEU A 1 107 ? -35.574 6.793 62.867 1.00 49.84 107 LEU A O 1
ATOM 838 N N . ILE A 1 108 ? -34.754 8.820 62.998 1.00 51.25 108 ILE A N 1
ATOM 839 C CA . ILE A 1 108 ? -35.064 9.934 63.911 1.00 51.25 108 ILE A CA 1
ATOM 840 C C . ILE A 1 108 ? -35.959 9.437 65.052 1.00 51.25 108 ILE A C 1
ATOM 842 O O . ILE A 1 108 ? -37.177 9.571 65.006 1.00 51.25 108 ILE A O 1
ATOM 846 N N . ASN A 1 109 ? -35.325 8.866 66.078 1.00 45.31 109 ASN A N 1
ATOM 847 C CA . ASN A 1 109 ? -35.884 8.852 67.422 1.00 45.31 109 ASN A CA 1
ATOM 848 C C . ASN A 1 109 ? -35.426 10.140 68.108 1.00 45.31 109 ASN A C 1
ATOM 850 O O . ASN A 1 109 ? -34.282 10.244 68.545 1.00 45.31 109 ASN A O 1
ATOM 854 N N . SER A 1 110 ? -36.332 11.107 68.186 1.00 42.50 110 SER A N 1
ATOM 855 C CA . SER A 1 110 ? -36.236 12.234 69.108 1.00 42.50 110 SER A CA 1
ATOM 856 C C . SER A 1 110 ? -37.602 12.401 69.754 1.00 42.50 110 SER A C 1
ATOM 858 O O . SER A 1 110 ? -38.512 12.964 69.154 1.00 42.50 110 SER A O 1
ATOM 860 N N . VAL A 1 111 ? -37.743 11.875 70.967 1.00 52.53 111 VAL A N 1
ATOM 861 C CA . VAL A 1 111 ? -38.639 12.458 71.962 1.00 52.53 111 VAL A CA 1
ATOM 862 C C . VAL A 1 111 ? -37.785 12.633 73.209 1.00 52.53 111 VAL A C 1
ATOM 864 O O . VAL A 1 111 ? -37.300 11.660 73.783 1.00 52.53 111 VAL A O 1
ATOM 867 N N . GLU A 1 112 ? -37.509 13.896 73.504 1.00 43.91 112 GLU A N 1
ATOM 868 C CA . GLU A 1 112 ? -36.811 14.393 74.682 1.00 43.91 112 GLU A CA 1
ATOM 869 C C . GLU A 1 112 ? -37.696 14.227 75.935 1.00 43.91 112 GLU A C 1
ATOM 871 O O . GLU A 1 112 ? -38.897 14.474 75.887 1.00 43.91 112 GLU A O 1
ATOM 876 N N . GLU A 1 113 ? -37.081 13.705 77.000 1.00 42.72 113 GLU A N 1
ATOM 877 C CA . GLU A 1 113 ? -36.996 14.236 78.374 1.00 42.72 113 GLU A CA 1
ATOM 878 C C . GLU A 1 113 ? -38.183 14.992 79.040 1.00 42.72 113 GLU A C 1
ATOM 880 O O . GLU A 1 113 ? -38.717 15.967 78.521 1.00 42.72 113 GLU A O 1
ATOM 885 N N . GLU A 1 114 ? -38.393 14.597 80.312 1.00 39.47 114 GLU A N 1
ATOM 886 C CA . GLU A 1 114 ? -38.759 15.395 81.508 1.00 39.47 114 GLU A CA 1
ATOM 887 C C . GLU A 1 114 ? -40.236 15.633 81.911 1.00 39.47 114 GLU A C 1
ATOM 889 O O . GLU A 1 114 ? -41.035 16.249 81.210 1.00 39.47 114 GLU A O 1
ATOM 894 N N . GLY A 1 115 ? -40.523 15.262 83.173 1.00 37.81 115 GLY A N 1
ATOM 895 C CA . GLY A 1 115 ? -41.333 16.072 84.093 1.00 37.81 115 GLY A CA 1
ATOM 896 C C . GLY A 1 115 ? -42.713 15.536 84.501 1.00 37.81 115 GLY A C 1
ATOM 897 O O . GLY A 1 115 ? -43.688 15.727 83.776 1.00 37.81 115 GLY A O 1
ATOM 898 N N . GLY A 1 116 ? -42.821 14.982 85.720 1.00 32.25 116 GLY A N 1
ATOM 899 C CA . GLY A 1 116 ? -44.098 14.716 86.406 1.00 32.25 116 GLY A CA 1
ATOM 900 C C . GLY A 1 116 ? -44.001 13.770 87.591 1.00 32.25 116 GLY A C 1
ATOM 901 O O . GLY A 1 116 ? -44.191 12.558 87.362 1.00 32.25 116 GLY A O 1
#

InterPro domains:
  IPR027417 P-loop containing nucleoside triphosphate hydrolase [SSF52540] (1-88)
  IPR050747 Mitochondrial chaperone BCS1 subfamily [PTHR23070] (1-79)
  IPR058017 AAA+ ATPase At3g28540-like, C-terminal domain [PF25568] (10-83)

Secondary structure (DSSP, 8-state):
------PPP--HHHHHHHHHHHH--S--TTHHHHHHHHHHS---HHHHHHHHS-SSTT--HHHHHHHHHHHHHHHHHHHHHHHHHHHHHHHHHTTTT-------------------

Radius of gyration: 30.3 Å; chains: 1; bounding box: 64×32×102 Å

Organism: Cannabis sativa (NCBI:txid3483)

pLDDT: mean 72.44, std 17.61, range [32.25, 91.88]

Sequence (116 aa):
MDKHIELSYCGFGAFKVLAKNYLDVESHHLFSKIECLLGETEMTPADVAENLMVNSEEEDSDECMKNLVEALEKAKKIKAKEEEEKLLEKEKEGILGTKDAVKCNGLINSVEEEGG